Protein AF-A0A9E2QE99-F1 (afdb_monomer_lite)

pLDDT: mean 84.53, std 18.28, range [39.84, 98.5]

Sequence (119 aa):
MGRKRHILYIVIAIIALSAIYLIVHNRPEKSPPLNEFEKNIPHVTPQQFDKKKVHLYFADKDNSFLIAEERVIPQSPDPAEFGKAIIEALIKGPLEGLMRTIPVDTTLSAFYVTQDGIA

Foldseek 3Di:
DVPVVVVVVVVVVVVVVVVVVCCVVPDDPPDPPDDPPVVPDPPPPPPQQDWDWDWQWFAAPVSPDTDTDIDIWRHDPDPQVRVVRNVVVLLVPDPDRTHRPHDVPDDDPGTDADPVGDD

Radius of gyration: 23.96 Å; chains: 1; bounding box: 47×62×62 Å

Secondary structure (DSSP, 8-state):
--HHHHHHHHHHHHHHHHHHHHHHHT----PPPPPGGGGGS-------PEEEEEEEEEE-TTSSSEEEEEEEEEE-SSHHHHHHHHHHHHHH--SSSPBPSS-TT---------TT---

Structure (mmCIF, N/CA/C/O backbone):
data_AF-A0A9E2QE99-F1
#
_entry.id   AF-A0A9E2QE99-F1
#
loop_
_atom_site.group_PDB
_atom_site.id
_atom_site.type_symbol
_atom_site.label_atom_id
_atom_site.label_alt_id
_atom_site.label_comp_id
_atom_site.label_asym_id
_atom_site.label_entity_id
_atom_site.label_seq_id
_atom_site.pdbx_PDB_ins_code
_atom_site.Cartn_x
_atom_site.Cartn_y
_atom_site.Cartn_z
_atom_site.occupancy
_atom_site.B_iso_or_equiv
_atom_site.auth_seq_id
_atom_site.auth_comp_id
_atom_site.auth_asym_id
_atom_site.auth_atom_id
_atom_site.pdbx_PDB_model_num
ATOM 1 N N . MET A 1 1 ? 24.180 44.379 42.151 1.00 56.69 1 MET A N 1
ATOM 2 C CA . MET A 1 1 ? 24.935 43.690 41.071 1.00 56.69 1 MET A CA 1
ATOM 3 C C . MET A 1 1 ? 24.578 42.197 40.868 1.00 56.69 1 MET A C 1
ATOM 5 O O . MET A 1 1 ? 25.279 41.528 40.121 1.00 56.69 1 MET A O 1
ATOM 9 N N . GLY A 1 2 ? 23.495 41.649 41.456 1.00 59.81 2 GLY A N 1
ATOM 10 C CA . GLY A 1 2 ? 23.151 40.210 41.332 1.00 59.81 2 GLY A CA 1
ATOM 11 C C . GLY A 1 2 ? 22.085 39.856 40.283 1.00 59.81 2 GLY A C 1
ATOM 12 O O . GLY A 1 2 ? 22.190 38.844 39.602 1.00 59.81 2 GLY A O 1
ATOM 13 N N . ARG A 1 3 ? 21.083 40.719 40.071 1.00 70.31 3 ARG A N 1
ATOM 14 C CA . ARG A 1 3 ? 19.885 40.402 39.263 1.00 70.31 3 ARG A CA 1
ATOM 15 C C . ARG A 1 3 ? 20.181 40.108 37.782 1.00 70.31 3 ARG A C 1
ATOM 17 O O . ARG A 1 3 ? 19.604 39.191 37.217 1.00 70.31 3 ARG A O 1
ATOM 24 N N . LYS A 1 4 ? 21.146 40.815 37.182 1.00 72.56 4 LYS A N 1
ATOM 25 C CA . LYS A 1 4 ? 21.578 40.593 35.786 1.00 72.56 4 LYS A CA 1
ATOM 26 C C . LYS A 1 4 ? 22.341 39.273 35.597 1.00 72.56 4 LYS A C 1
ATOM 28 O O . LYS A 1 4 ? 22.233 38.652 34.549 1.00 72.56 4 LYS A O 1
ATOM 33 N N . ARG A 1 5 ? 23.065 38.819 36.628 1.00 79.56 5 ARG A N 1
ATOM 34 C CA . ARG A 1 5 ? 23.802 37.544 36.609 1.00 79.56 5 ARG A CA 1
ATOM 35 C C . ARG A 1 5 ? 22.844 36.358 36.707 1.00 79.56 5 ARG A C 1
ATOM 37 O O . ARG A 1 5 ? 23.020 35.388 35.988 1.00 79.56 5 ARG A O 1
ATOM 44 N N . HIS A 1 6 ? 21.787 36.468 37.514 1.00 83.19 6 HIS A N 1
ATOM 45 C CA . HIS A 1 6 ? 20.738 35.443 37.572 1.00 83.19 6 HIS A CA 1
ATOM 46 C C . HIS A 1 6 ? 19.980 35.305 36.249 1.00 83.19 6 HIS A C 1
ATOM 48 O O . HIS A 1 6 ? 19.746 34.184 35.812 1.00 83.19 6 HIS A O 1
ATOM 54 N N . ILE A 1 7 ? 19.671 36.421 35.575 1.00 86.56 7 ILE A N 1
ATOM 55 C CA . ILE A 1 7 ? 19.049 36.388 34.240 1.00 86.56 7 ILE A CA 1
ATOM 56 C C . ILE A 1 7 ? 19.957 35.653 33.244 1.00 86.56 7 ILE A C 1
ATOM 58 O O . ILE A 1 7 ? 19.478 34.796 32.509 1.00 86.56 7 ILE A O 1
ATOM 62 N N . LEU A 1 8 ? 21.269 35.916 33.270 1.00 88.62 8 LEU A N 1
ATOM 63 C CA . LEU A 1 8 ? 22.230 35.222 32.409 1.00 88.62 8 LEU A CA 1
ATOM 64 C C . LEU A 1 8 ? 22.243 33.702 32.655 1.00 88.62 8 LEU A C 1
ATOM 66 O O . LEU A 1 8 ? 22.210 32.930 31.700 1.00 88.62 8 LEU A O 1
ATOM 70 N N . TYR A 1 9 ? 22.232 33.263 33.917 1.00 93.44 9 TYR A N 1
ATOM 71 C CA . TYR A 1 9 ? 22.208 31.831 34.238 1.00 93.44 9 TYR A CA 1
ATOM 72 C C . TYR A 1 9 ? 20.910 31.140 33.806 1.00 93.44 9 TYR A C 1
ATOM 74 O O . TYR A 1 9 ? 20.963 30.011 33.326 1.00 93.44 9 TYR A O 1
ATOM 82 N N . ILE A 1 10 ? 19.759 31.813 33.922 1.00 92.56 10 ILE A N 1
ATOM 83 C CA . ILE A 1 10 ? 18.467 31.265 33.479 1.00 92.56 10 ILE A CA 1
ATOM 84 C C . ILE A 1 10 ? 18.466 31.045 31.962 1.00 92.56 10 ILE A C 1
ATOM 86 O O . ILE A 1 10 ? 18.042 29.990 31.498 1.00 92.56 10 ILE A O 1
ATOM 90 N N . VAL A 1 11 ? 18.992 31.997 31.187 1.00 92.50 11 VAL A N 1
ATOM 91 C CA . VAL A 1 11 ? 19.072 31.870 29.722 1.00 92.50 11 VAL A CA 1
ATOM 92 C C . VAL A 1 11 ? 19.975 30.701 29.318 1.00 92.50 11 VAL A C 1
ATOM 94 O O . VAL A 1 11 ? 19.593 29.899 28.469 1.00 92.50 11 VAL A O 1
ATOM 97 N N . ILE A 1 12 ? 21.134 30.550 29.965 1.00 93.81 12 ILE A N 1
ATOM 98 C CA . ILE A 1 12 ? 22.049 29.427 29.703 1.00 93.81 12 ILE A CA 1
ATOM 99 C C . ILE A 1 12 ? 21.385 28.086 30.050 1.00 93.81 12 ILE A C 1
ATOM 101 O O . ILE A 1 12 ? 21.502 27.133 29.281 1.00 93.81 12 ILE A O 1
ATOM 105 N N . ALA A 1 13 ? 20.648 28.012 31.162 1.00 93.12 13 ALA A N 1
ATOM 106 C CA . ALA A 1 13 ? 19.940 26.798 31.561 1.00 93.12 13 ALA A CA 1
ATOM 107 C C . ALA A 1 13 ? 18.852 26.397 30.549 1.00 93.12 13 ALA A C 1
ATOM 109 O O . ALA A 1 13 ? 18.721 25.216 30.232 1.00 93.12 13 ALA A O 1
ATOM 110 N N . ILE A 1 14 ? 18.118 27.367 29.992 1.00 94.44 14 ILE A N 1
ATOM 111 C CA . ILE A 1 14 ? 17.098 27.112 28.963 1.00 94.44 14 ILE A CA 1
ATOM 112 C C . ILE A 1 14 ? 17.741 26.586 27.673 1.00 94.44 14 ILE A C 1
ATOM 114 O O . ILE A 1 14 ? 17.242 25.621 27.099 1.00 94.44 14 ILE A O 1
ATOM 118 N N . ILE A 1 15 ? 18.865 27.170 27.243 1.00 94.44 15 ILE A N 1
ATOM 119 C CA . ILE A 1 15 ? 19.599 26.716 26.049 1.00 94.44 15 ILE A CA 1
ATOM 120 C C . ILE A 1 15 ? 20.160 25.302 26.253 1.00 94.44 15 ILE A C 1
ATOM 122 O O . ILE A 1 15 ? 20.091 24.469 25.353 1.00 94.44 15 ILE A O 1
ATOM 126 N N . ALA A 1 16 ? 20.685 24.999 27.443 1.00 93.25 16 ALA A N 1
ATOM 127 C CA . ALA A 1 16 ? 21.182 23.662 27.755 1.00 93.25 16 ALA A CA 1
ATOM 128 C C . ALA A 1 16 ? 20.050 22.620 27.749 1.00 93.25 16 ALA A C 1
ATOM 130 O O . ALA A 1 16 ? 20.204 21.546 27.170 1.00 93.25 16 ALA A O 1
ATOM 131 N N . LEU A 1 17 ? 18.895 22.948 28.337 1.00 93.81 17 LEU A N 1
ATOM 132 C CA . LEU A 1 17 ? 17.723 22.071 28.346 1.00 93.81 17 LEU A CA 1
ATOM 133 C C . LEU A 1 17 ? 17.160 21.842 26.941 1.00 93.81 17 LEU A C 1
ATOM 135 O O . LEU A 1 17 ? 16.821 20.707 26.610 1.00 93.81 17 LEU A O 1
ATOM 139 N N . SER A 1 18 ? 17.098 22.877 26.100 1.00 90.56 18 SER A N 1
ATOM 140 C CA . SER A 1 18 ? 16.623 22.733 24.720 1.00 90.56 18 SER A CA 1
ATOM 141 C C . SER A 1 18 ? 17.584 21.899 23.868 1.00 90.56 18 SER A C 1
ATOM 143 O O . SER A 1 18 ? 17.135 21.031 23.122 1.00 90.56 18 SER A O 1
ATOM 145 N N . ALA A 1 19 ? 18.899 22.077 24.028 1.00 89.88 19 ALA A N 1
ATOM 146 C CA . ALA A 1 19 ? 19.900 21.255 23.352 1.00 89.88 19 ALA A CA 1
ATOM 147 C C . ALA A 1 19 ? 19.802 19.775 23.765 1.00 89.88 19 ALA A C 1
ATOM 149 O O . ALA A 1 19 ? 19.822 18.891 22.909 1.00 89.88 19 ALA A O 1
ATOM 150 N N . ILE A 1 20 ? 19.630 19.494 25.063 1.00 91.06 20 ILE A N 1
ATOM 151 C CA . ILE A 1 20 ? 19.420 18.129 25.572 1.00 91.06 20 ILE A CA 1
ATOM 152 C C . ILE A 1 20 ? 18.124 17.538 25.007 1.00 91.06 20 ILE A C 1
ATOM 154 O O . ILE A 1 20 ? 18.126 16.393 24.554 1.00 91.06 20 ILE A O 1
ATOM 158 N N . TYR A 1 21 ? 17.038 18.315 24.984 1.00 92.31 21 TYR A N 1
ATOM 159 C CA . TYR A 1 21 ? 15.756 17.889 24.423 1.00 92.31 21 TYR A CA 1
ATOM 160 C C . TYR A 1 21 ? 15.890 17.486 22.949 1.00 92.31 21 TYR A C 1
ATOM 162 O O . TYR A 1 21 ? 15.455 16.399 22.568 1.00 92.31 21 TYR A O 1
ATOM 170 N N . LEU A 1 22 ? 16.573 18.301 22.138 1.00 88.25 22 LEU A N 1
ATOM 171 C CA . LEU A 1 22 ? 16.832 17.996 20.728 1.00 88.25 22 LEU A CA 1
ATOM 172 C C . LEU A 1 22 ? 17.676 16.727 20.549 1.00 88.25 22 LEU A C 1
ATOM 174 O O . LEU A 1 22 ? 17.367 15.915 19.682 1.00 88.25 22 LEU A O 1
ATOM 178 N N . ILE A 1 23 ? 18.696 16.503 21.383 1.00 83.75 23 ILE A N 1
ATOM 179 C CA . ILE A 1 23 ? 19.524 15.285 21.323 1.00 83.75 23 ILE A CA 1
ATOM 180 C C . ILE A 1 23 ? 18.715 14.035 21.684 1.00 83.75 23 ILE A C 1
ATOM 182 O O . ILE A 1 23 ? 18.963 12.972 21.120 1.00 83.75 23 ILE A O 1
ATOM 186 N N . VAL A 1 24 ? 17.771 14.128 22.626 1.00 83.19 24 VAL A N 1
ATOM 187 C CA . VAL A 1 24 ? 16.909 12.999 23.009 1.00 83.19 24 VAL A CA 1
ATOM 188 C C . VAL A 1 24 ? 15.886 12.691 21.917 1.00 83.19 24 VAL A C 1
ATOM 190 O O . VAL A 1 24 ? 15.689 11.521 21.601 1.00 83.19 24 VAL A O 1
ATOM 193 N N . HIS A 1 25 ? 15.263 13.711 21.324 1.00 77.69 25 HIS A N 1
ATOM 194 C CA . HIS A 1 25 ? 14.259 13.514 20.275 1.00 77.69 25 HIS A CA 1
ATOM 195 C C . HIS A 1 25 ? 14.858 13.120 18.923 1.00 77.69 25 HIS A C 1
ATOM 197 O O . HIS A 1 25 ? 14.220 12.401 18.165 1.00 77.69 25 HIS A O 1
ATOM 203 N N . ASN A 1 26 ? 16.089 13.541 18.629 1.00 73.38 26 ASN A N 1
ATOM 204 C CA . ASN A 1 26 ? 16.765 13.229 17.371 1.00 73.38 26 ASN A CA 1
ATOM 205 C C . ASN A 1 26 ? 17.692 12.008 17.480 1.00 73.38 26 ASN A C 1
ATOM 207 O O . ASN A 1 26 ? 18.647 11.893 16.710 1.00 73.38 26 ASN A O 1
ATOM 211 N N . ARG A 1 27 ? 17.477 11.114 18.461 1.00 65.69 27 ARG A N 1
ATOM 212 C CA . ARG A 1 27 ? 18.260 9.876 18.555 1.00 65.69 27 ARG A CA 1
ATOM 213 C C . ARG A 1 27 ? 17.899 8.979 17.368 1.00 65.69 27 ARG A C 1
ATOM 215 O O . ARG A 1 27 ? 16.769 8.495 17.337 1.00 65.69 27 ARG A O 1
ATOM 222 N N . PRO A 1 28 ? 18.827 8.703 16.431 1.00 53.28 28 PRO A N 1
ATOM 223 C CA . PRO A 1 28 ? 18.626 7.608 15.499 1.00 53.28 28 PRO A CA 1
ATOM 224 C C . PRO A 1 28 ? 18.496 6.338 16.336 1.00 53.28 28 PRO A C 1
ATOM 226 O O . PRO A 1 28 ? 19.306 6.090 17.235 1.00 53.28 28 PRO A O 1
ATOM 229 N N . GLU A 1 29 ? 17.431 5.590 16.083 1.00 49.78 29 GLU A N 1
ATOM 230 C CA . GLU A 1 29 ? 17.153 4.300 16.695 1.00 49.78 29 GLU A CA 1
ATOM 231 C C . GLU A 1 29 ? 18.410 3.431 16.576 1.00 49.78 29 GLU A C 1
ATOM 233 O O . GLU A 1 29 ? 18.796 2.999 15.489 1.00 49.78 29 GLU A O 1
ATOM 238 N N . LYS A 1 30 ? 19.132 3.262 17.691 1.00 48.59 30 LYS A N 1
ATOM 239 C CA . LYS A 1 30 ? 20.284 2.367 17.740 1.00 48.59 30 LYS A CA 1
ATOM 240 C C . LYS A 1 30 ? 19.719 0.959 17.690 1.00 48.59 30 LYS A C 1
ATOM 242 O O . LYS A 1 30 ? 19.286 0.429 18.710 1.00 48.59 30 LYS A O 1
ATOM 247 N N . SER A 1 31 ? 19.697 0.396 16.489 1.00 50.94 31 SER A N 1
ATOM 248 C CA . SER A 1 31 ? 19.399 -1.009 16.256 1.00 50.94 31 SER A CA 1
ATOM 249 C C . SER A 1 31 ? 20.265 -1.878 17.185 1.00 50.94 31 SER A C 1
ATOM 251 O O . SER A 1 31 ? 21.460 -1.587 17.332 1.00 50.94 31 SER A O 1
ATOM 253 N N . PRO A 1 32 ? 19.690 -2.902 17.845 1.00 49.53 32 PRO A N 1
ATOM 254 C CA . PRO A 1 32 ? 20.425 -3.783 18.748 1.00 49.53 32 PRO A CA 1
ATOM 255 C C . PRO A 1 32 ? 21.641 -4.410 18.050 1.00 49.53 32 PRO A C 1
ATOM 257 O O . PRO A 1 32 ? 21.585 -4.634 16.838 1.00 49.53 32 PRO A O 1
ATOM 260 N N . PRO A 1 33 ? 22.732 -4.713 18.778 1.00 48.19 33 PRO A N 1
ATOM 261 C CA . PRO A 1 33 ? 23.865 -5.414 18.188 1.00 48.19 33 PRO A CA 1
ATOM 262 C C . PRO A 1 33 ? 23.401 -6.779 17.662 1.00 48.19 33 PRO A C 1
ATOM 264 O O . PRO A 1 33 ? 22.836 -7.578 18.408 1.00 48.19 33 PRO A O 1
ATOM 267 N N . LEU A 1 34 ? 23.609 -7.013 16.364 1.00 49.03 34 LEU A N 1
ATOM 268 C CA . LEU A 1 34 ? 23.327 -8.283 15.700 1.00 49.03 34 LEU A CA 1
ATOM 269 C C . LEU A 1 34 ? 24.223 -9.367 16.303 1.00 49.03 34 LEU A C 1
ATOM 271 O O . LEU A 1 34 ? 25.442 -9.215 16.391 1.00 49.03 34 LEU A O 1
ATOM 275 N N . ASN A 1 35 ? 23.592 -10.445 16.759 1.00 49.84 35 ASN A N 1
ATOM 276 C CA . ASN A 1 35 ? 24.266 -11.579 17.369 1.00 49.84 35 ASN A CA 1
ATOM 277 C C . ASN A 1 35 ? 25.234 -12.227 16.361 1.00 49.84 35 ASN A C 1
ATOM 279 O 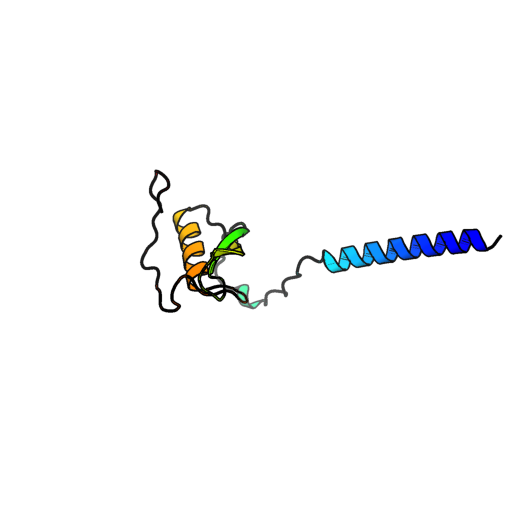O . ASN A 1 35 ? 24.890 -12.409 15.196 1.00 49.84 35 ASN A O 1
ATOM 283 N N . GLU A 1 36 ? 26.404 -12.666 16.834 1.00 52.66 36 GLU A N 1
ATOM 284 C CA . GLU A 1 36 ? 27.469 -13.348 16.067 1.00 52.66 36 GLU A CA 1
ATOM 285 C C . GLU A 1 36 ? 27.033 -14.613 15.289 1.00 52.66 36 GLU A C 1
ATOM 287 O O . GLU A 1 36 ? 27.837 -15.205 14.568 1.00 52.66 36 GLU A O 1
ATOM 292 N N . PHE A 1 37 ? 25.763 -15.015 15.373 1.00 50.25 37 PHE A N 1
ATOM 293 C CA . PHE A 1 37 ? 25.179 -16.110 14.598 1.00 50.25 37 PHE A CA 1
ATOM 294 C C . PHE A 1 37 ? 25.049 -15.818 13.092 1.00 50.25 37 PHE A C 1
ATOM 296 O O . PHE A 1 37 ? 24.863 -1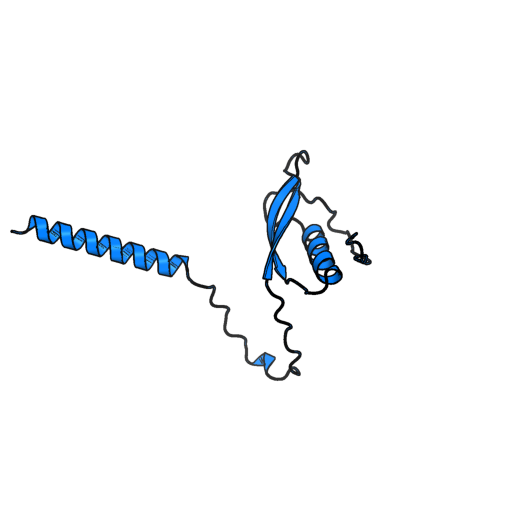6.752 12.318 1.00 50.25 37 PHE A O 1
ATOM 303 N N . GLU A 1 38 ? 25.210 -14.568 12.645 1.00 51.00 38 GLU A N 1
ATOM 304 C CA . GLU A 1 38 ? 25.205 -14.215 11.213 1.00 51.00 38 GLU A CA 1
ATOM 305 C C . GLU A 1 38 ? 26.551 -14.462 10.502 1.00 51.00 38 GLU A C 1
ATOM 307 O O . GLU A 1 38 ? 26.619 -14.451 9.275 1.00 51.00 38 GLU A O 1
ATOM 312 N N . LYS A 1 39 ? 27.636 -14.739 11.241 1.00 48.00 39 LYS A N 1
ATOM 313 C CA . LYS A 1 39 ? 29.005 -14.798 10.690 1.00 48.00 39 LYS A CA 1
ATOM 314 C C . LYS A 1 39 ? 29.270 -15.973 9.730 1.00 48.00 39 LYS A C 1
ATOM 316 O O . LYS A 1 39 ? 30.277 -15.959 9.030 1.00 48.00 39 LYS A O 1
ATOM 321 N N . ASN A 1 40 ? 28.390 -16.978 9.686 1.00 47.69 40 ASN A N 1
ATOM 322 C CA . ASN A 1 40 ? 28.583 -18.208 8.900 1.00 47.69 40 ASN A CA 1
ATOM 323 C C . ASN A 1 40 ? 27.543 -18.433 7.790 1.00 47.69 40 ASN A C 1
ATOM 325 O O . ASN A 1 40 ? 27.501 -19.515 7.205 1.00 47.69 40 ASN A O 1
ATOM 329 N N . ILE A 1 41 ? 26.712 -17.439 7.475 1.00 52.28 41 ILE A N 1
ATOM 330 C CA . ILE A 1 41 ? 25.859 -17.492 6.283 1.00 52.28 41 ILE A CA 1
ATOM 331 C C . ILE A 1 41 ? 26.684 -16.906 5.128 1.00 52.28 41 ILE A C 1
ATOM 333 O O . ILE A 1 41 ? 27.282 -15.843 5.312 1.00 52.28 41 ILE A O 1
ATOM 337 N N . PRO A 1 42 ? 26.776 -17.564 3.953 1.00 41.34 42 PRO A N 1
ATOM 338 C CA . PRO A 1 42 ? 27.374 -16.953 2.771 1.00 41.34 42 PRO A CA 1
ATOM 339 C C . PRO A 1 42 ? 26.800 -15.548 2.608 1.00 41.34 42 PRO A C 1
ATOM 341 O O . PRO A 1 42 ? 25.580 -15.400 2.635 1.00 41.34 42 PRO A O 1
ATOM 344 N N . HIS A 1 43 ? 27.665 -14.536 2.495 1.00 46.12 43 HIS A N 1
ATOM 345 C CA . HIS A 1 43 ? 27.279 -13.141 2.296 1.00 46.12 43 HIS A CA 1
ATOM 346 C C . HIS A 1 43 ? 26.430 -13.013 1.022 1.00 46.12 43 HIS A C 1
ATOM 348 O O . HIS A 1 43 ? 26.924 -12.694 -0.057 1.00 46.12 43 HIS A O 1
ATOM 354 N N . VAL A 1 44 ? 25.127 -13.246 1.142 1.00 46.66 44 VAL A N 1
ATOM 355 C CA . VAL A 1 44 ? 24.143 -12.621 0.277 1.00 46.66 44 VAL A CA 1
ATOM 356 C C . VAL A 1 44 ? 24.113 -11.197 0.790 1.00 46.66 44 VAL A C 1
ATOM 358 O O . VAL A 1 44 ? 23.527 -10.927 1.834 1.00 46.66 44 VAL A O 1
ATOM 361 N N . THR A 1 45 ? 24.863 -10.308 0.138 1.00 39.84 45 THR A N 1
ATOM 362 C CA . THR A 1 45 ? 24.778 -8.868 0.373 1.00 39.84 45 THR A CA 1
ATOM 363 C C . THR A 1 45 ? 23.295 -8.524 0.483 1.00 39.84 45 THR A C 1
ATOM 365 O O . THR A 1 45 ? 22.587 -8.729 -0.508 1.00 39.84 45 THR A O 1
ATOM 368 N N . PRO A 1 46 ? 22.784 -8.064 1.643 1.00 49.38 46 PRO A N 1
ATOM 369 C CA . PRO A 1 46 ? 21.448 -7.510 1.681 1.00 49.38 46 PRO A CA 1
ATOM 370 C C . PRO A 1 46 ? 21.497 -6.386 0.660 1.00 49.38 46 PRO A C 1
ATOM 372 O O . PRO A 1 46 ? 22.260 -5.435 0.836 1.00 49.38 46 PRO A O 1
ATOM 375 N N . GLN A 1 47 ? 20.786 -6.528 -0.458 1.00 50.34 47 GLN A N 1
ATOM 376 C CA . GLN A 1 47 ? 20.507 -5.378 -1.298 1.00 50.34 47 GLN A CA 1
ATOM 377 C C . GLN A 1 47 ? 19.880 -4.376 -0.343 1.00 50.34 47 GLN A C 1
ATOM 379 O O . GLN A 1 47 ? 18.799 -4.604 0.199 1.00 50.34 47 GLN A O 1
ATOM 384 N N . GLN A 1 48 ? 20.647 -3.343 -0.012 1.00 54.91 48 GLN A N 1
ATOM 385 C CA . GLN A 1 48 ? 20.212 -2.279 0.862 1.00 54.91 48 GLN A CA 1
ATOM 386 C C . GLN A 1 48 ? 19.217 -1.484 0.031 1.00 54.91 48 GLN A C 1
ATOM 388 O O . GLN A 1 48 ? 19.571 -0.508 -0.616 1.00 54.91 48 GLN A O 1
ATOM 393 N N . PHE A 1 49 ? 17.993 -2.001 -0.055 1.00 61.56 49 PHE A N 1
ATOM 394 C CA . PHE A 1 49 ? 16.895 -1.317 -0.701 1.00 61.56 49 PHE A CA 1
ATOM 395 C C . PHE A 1 49 ? 16.713 -0.002 0.044 1.00 61.56 49 PHE A C 1
ATOM 397 O O . PHE A 1 49 ? 16.517 0.008 1.268 1.00 61.56 49 PHE A O 1
ATOM 404 N N . ASP A 1 50 ? 16.815 1.103 -0.686 1.00 80.12 50 ASP A N 1
ATOM 405 C CA . ASP A 1 50 ? 16.505 2.416 -0.144 1.00 80.12 50 ASP A CA 1
ATOM 406 C C . ASP A 1 50 ? 15.094 2.379 0.450 1.00 80.12 50 ASP A C 1
ATOM 408 O O . ASP A 1 50 ? 14.202 1.714 -0.066 1.00 80.12 50 ASP A O 1
ATOM 412 N N . LYS A 1 51 ? 14.859 3.031 1.585 1.00 87.12 51 LYS A N 1
ATOM 413 C CA . LYS A 1 51 ? 13.523 3.056 2.193 1.00 87.12 51 LYS A CA 1
ATOM 414 C C . LYS A 1 51 ? 12.744 4.240 1.639 1.00 87.12 51 LYS A C 1
ATOM 416 O O . LYS A 1 51 ? 13.221 5.370 1.711 1.00 87.12 51 LYS A O 1
ATOM 421 N N . LYS A 1 52 ? 11.518 4.007 1.165 1.00 92.38 52 LYS A N 1
ATOM 422 C CA . LYS A 1 52 ? 10.629 5.065 0.673 1.00 92.38 52 LYS A CA 1
ATOM 423 C C . LYS A 1 52 ? 9.411 5.220 1.568 1.00 92.38 52 LYS A C 1
ATOM 425 O O . LYS A 1 52 ? 8.781 4.238 1.956 1.00 92.38 52 LYS A O 1
ATOM 430 N N . LYS A 1 53 ? 9.071 6.472 1.880 1.00 95.81 53 LYS A N 1
ATOM 431 C CA . LYS A 1 53 ? 7.793 6.822 2.501 1.00 95.81 53 LYS A CA 1
ATOM 432 C C . LYS A 1 53 ? 6.719 6.865 1.409 1.00 95.81 53 LYS A C 1
ATOM 434 O O . LYS A 1 53 ? 6.889 7.560 0.409 1.00 95.81 53 LYS A O 1
ATOM 439 N N . VAL A 1 54 ? 5.645 6.106 1.594 1.00 96.81 54 VAL A N 1
ATOM 440 C CA . VAL A 1 54 ? 4.486 6.035 0.696 1.00 96.81 54 VAL A CA 1
ATOM 441 C C . VAL A 1 54 ? 3.199 6.305 1.468 1.00 96.81 54 VAL A C 1
ATOM 443 O O . VAL A 1 54 ? 3.169 6.173 2.691 1.00 96.81 54 VAL A O 1
ATOM 446 N N . HIS A 1 55 ? 2.134 6.642 0.746 1.00 98.12 55 HIS A N 1
ATOM 447 C CA . HIS A 1 55 ? 0.786 6.728 1.296 1.00 98.12 55 HIS A CA 1
ATOM 448 C C . HIS A 1 55 ? 0.001 5.479 0.907 1.00 98.12 55 HIS A C 1
ATOM 450 O O . HIS A 1 55 ? -0.126 5.172 -0.278 1.00 98.12 55 HIS A O 1
ATOM 456 N N . LEU A 1 56 ? -0.523 4.772 1.900 1.00 98.31 56 LEU A N 1
ATOM 457 C CA . LEU A 1 56 ? -1.430 3.648 1.717 1.00 98.31 56 LEU A CA 1
ATOM 458 C C . LEU A 1 56 ? -2.827 4.071 2.143 1.00 98.31 56 LEU A C 1
ATOM 460 O O . LEU A 1 56 ? -2.995 4.684 3.191 1.00 98.31 56 LEU A O 1
ATOM 464 N N . TYR A 1 57 ? -3.822 3.766 1.321 1.00 98.31 57 TYR A N 1
ATOM 465 C CA . TYR A 1 57 ? -5.177 4.259 1.521 1.00 98.31 57 TYR A CA 1
ATOM 466 C C . TYR A 1 57 ? -6.067 3.166 2.107 1.00 98.31 57 TYR A C 1
ATOM 468 O O . TYR A 1 57 ? -6.240 2.095 1.518 1.00 98.31 57 TYR A O 1
ATOM 476 N N . PHE A 1 58 ? -6.647 3.469 3.263 1.00 98.50 58 PHE A N 1
ATOM 477 C CA . PHE A 1 58 ? -7.563 2.604 4.000 1.00 98.50 58 PHE A CA 1
ATOM 478 C C . PHE A 1 58 ? -8.888 3.322 4.224 1.00 98.50 58 PHE A C 1
ATOM 480 O O . PHE A 1 58 ? -8.953 4.544 4.134 1.00 98.50 58 PHE A O 1
ATOM 487 N N . ALA A 1 59 ? -9.950 2.575 4.493 1.00 98.12 59 ALA A N 1
ATOM 488 C CA . ALA A 1 59 ? -11.250 3.161 4.769 1.00 98.12 59 ALA A CA 1
ATOM 489 C C . ALA A 1 59 ? -11.279 3.781 6.175 1.00 98.12 59 ALA A C 1
ATOM 491 O O . ALA A 1 59 ? -10.606 3.311 7.097 1.00 98.12 59 ALA A O 1
ATOM 492 N N . ASP A 1 60 ? -12.073 4.830 6.353 1.00 97.31 60 ASP A N 1
ATOM 493 C CA . ASP A 1 60 ? -12.486 5.272 7.680 1.00 97.31 60 ASP A CA 1
ATOM 494 C C . ASP A 1 60 ? -13.443 4.257 8.336 1.00 97.31 60 ASP A C 1
ATOM 496 O O . ASP A 1 60 ? -13.801 3.232 7.758 1.00 97.31 60 ASP A O 1
ATOM 500 N N . LYS A 1 61 ? -13.844 4.510 9.585 1.00 95.62 61 LYS A N 1
ATOM 501 C CA . LYS A 1 61 ? -14.679 3.573 10.361 1.00 95.62 61 LYS A CA 1
ATOM 502 C C . LYS A 1 61 ? -16.061 3.336 9.751 1.00 95.62 61 LYS A C 1
ATOM 504 O O . LYS A 1 61 ? -16.626 2.264 9.950 1.00 95.62 61 LYS A O 1
ATOM 509 N N . ASP A 1 62 ? -16.566 4.320 9.014 1.00 95.44 62 ASP A N 1
ATOM 510 C CA . ASP A 1 62 ? -17.869 4.278 8.354 1.00 95.44 62 ASP A CA 1
ATOM 511 C C . ASP A 1 62 ? -17.765 3.808 6.891 1.00 95.44 62 ASP A C 1
ATOM 513 O O . ASP A 1 62 ? -18.759 3.828 6.164 1.00 95.44 62 ASP A O 1
ATOM 517 N N . ASN A 1 63 ? -16.572 3.395 6.440 1.00 93.12 63 ASN A N 1
ATOM 518 C CA . ASN A 1 63 ? -16.261 2.996 5.064 1.00 93.12 63 ASN A CA 1
ATOM 519 C C . ASN A 1 63 ? -16.704 4.009 3.988 1.00 93.12 63 ASN A C 1
ATOM 521 O O . ASN A 1 63 ? -16.989 3.635 2.849 1.00 93.12 63 ASN A O 1
ATOM 525 N N . SER A 1 64 ? -16.773 5.289 4.343 1.00 95.88 64 SER A N 1
ATOM 526 C CA . SER A 1 64 ? -17.270 6.368 3.488 1.00 95.88 64 SER A CA 1
ATOM 527 C C . SER A 1 64 ? -16.143 7.102 2.767 1.00 95.88 64 SER A C 1
ATOM 529 O O . SER A 1 64 ? -16.348 7.621 1.668 1.00 95.88 64 SER A O 1
ATOM 531 N N . PHE A 1 65 ? -14.945 7.130 3.357 1.00 97.75 65 PHE A N 1
ATOM 532 C CA . PHE A 1 65 ? -13.799 7.850 2.807 1.00 97.75 65 PHE A CA 1
ATOM 533 C C . PHE A 1 65 ? -12.515 7.032 2.884 1.00 97.75 65 PHE A C 1
ATOM 535 O O . PHE A 1 65 ? -12.334 6.200 3.771 1.00 97.75 65 PHE A O 1
ATOM 542 N N . LEU A 1 66 ? -11.594 7.316 1.960 1.00 98.19 66 LEU A N 1
ATOM 543 C CA . LEU A 1 66 ? -10.228 6.814 2.021 1.00 98.19 66 LEU A CA 1
ATOM 544 C C . LEU A 1 66 ? -9.341 7.793 2.791 1.00 98.19 66 LEU A C 1
ATOM 546 O O . LEU A 1 66 ? -9.268 8.976 2.458 1.00 98.19 66 LEU A O 1
ATOM 550 N N . ILE A 1 67 ? -8.630 7.277 3.788 1.00 98.00 67 ILE A N 1
ATOM 551 C CA . ILE A 1 67 ? -7.658 8.000 4.602 1.00 98.00 67 ILE A CA 1
ATOM 552 C C . ILE A 1 67 ? -6.261 7.479 4.268 1.00 98.00 67 ILE A C 1
ATOM 554 O O . ILE A 1 67 ? -6.019 6.271 4.236 1.00 98.00 67 ILE A O 1
ATOM 558 N N . ALA A 1 68 ? -5.342 8.408 4.008 1.00 97.81 68 ALA A N 1
ATOM 559 C CA . ALA A 1 68 ? -3.943 8.102 3.758 1.00 97.81 68 ALA A CA 1
ATOM 560 C C . ALA A 1 68 ? -3.211 7.790 5.070 1.00 97.81 68 ALA A C 1
ATOM 562 O O . ALA A 1 68 ? -3.182 8.604 5.991 1.00 97.81 68 ALA A O 1
ATOM 563 N N . GLU A 1 69 ? -2.553 6.640 5.113 1.00 97.81 69 GLU A N 1
ATOM 564 C CA . GLU A 1 69 ? -1.605 6.247 6.147 1.00 97.81 69 GLU A CA 1
ATOM 565 C C . GLU A 1 69 ? -0.185 6.286 5.570 1.00 97.81 69 GLU A C 1
ATOM 567 O O . GLU A 1 69 ? 0.086 5.719 4.509 1.00 97.81 69 GLU A O 1
ATOM 572 N N . GLU A 1 70 ? 0.744 6.952 6.255 1.00 97.12 70 GLU A N 1
ATOM 573 C CA . GLU A 1 70 ? 2.149 6.957 5.846 1.00 97.12 70 GLU A CA 1
ATOM 574 C C . GLU A 1 70 ? 2.848 5.655 6.251 1.00 97.12 70 GLU A C 1
ATOM 576 O O . GLU A 1 70 ? 2.895 5.291 7.425 1.00 97.12 70 GLU A O 1
ATOM 581 N N . ARG A 1 71 ? 3.461 4.975 5.279 1.00 96.56 71 ARG A N 1
ATOM 582 C CA . ARG A 1 71 ? 4.187 3.715 5.473 1.00 96.56 71 ARG A CA 1
ATOM 583 C C . ARG A 1 71 ? 5.597 3.843 4.916 1.00 96.56 71 ARG A C 1
ATOM 585 O O . ARG A 1 71 ? 5.791 4.373 3.825 1.00 96.56 71 ARG A O 1
ATOM 592 N N . VAL A 1 72 ? 6.589 3.329 5.637 1.00 95.25 72 VAL A N 1
ATOM 593 C CA . VAL A 1 72 ? 7.949 3.172 5.104 1.00 95.25 72 VAL A CA 1
ATOM 594 C C . VAL A 1 72 ? 8.081 1.763 4.534 1.00 95.25 72 VAL A C 1
ATOM 596 O O . VAL A 1 72 ? 7.939 0.791 5.274 1.00 95.25 72 VAL A O 1
ATOM 599 N N . ILE A 1 73 ? 8.340 1.654 3.232 1.00 93.44 73 ILE A N 1
ATOM 600 C CA . ILE A 1 73 ? 8.464 0.381 2.505 1.00 93.44 73 ILE A CA 1
ATOM 601 C C . ILE A 1 73 ? 9.844 0.325 1.826 1.00 93.44 73 ILE A C 1
ATOM 603 O O . ILE A 1 73 ? 10.328 1.365 1.363 1.00 93.44 73 ILE A O 1
ATOM 607 N N . PRO A 1 74 ? 10.507 -0.848 1.768 1.00 89.94 74 PRO A N 1
ATOM 608 C CA . PRO A 1 74 ? 11.698 -1.033 0.943 1.00 89.94 74 PRO A CA 1
ATOM 609 C C . PRO A 1 74 ? 11.413 -0.681 -0.521 1.00 89.94 74 PRO A C 1
ATOM 611 O O . PRO A 1 74 ? 10.470 -1.188 -1.122 1.00 89.94 74 PRO A O 1
ATOM 614 N N . GLN A 1 75 ? 12.220 0.198 -1.096 1.00 90.75 75 GLN A N 1
ATOM 615 C CA . GLN A 1 75 ? 12.136 0.608 -2.486 1.00 90.75 75 GLN A CA 1
ATOM 616 C C . GLN A 1 75 ? 13.009 -0.313 -3.333 1.00 90.75 75 GLN A C 1
ATOM 618 O O . GLN A 1 75 ? 14.236 -0.220 -3.314 1.00 90.75 75 GLN A O 1
ATOM 623 N N . SER A 1 76 ? 12.359 -1.181 -4.105 1.00 91.44 76 SER A N 1
ATOM 624 C CA . SER A 1 76 ? 13.025 -1.886 -5.198 1.00 91.44 76 SER A CA 1
ATOM 625 C C . SER A 1 76 ? 13.249 -0.930 -6.378 1.00 91.44 76 SER A C 1
ATOM 627 O O . SER A 1 76 ? 12.374 -0.103 -6.658 1.00 91.44 76 SER A O 1
ATOM 629 N N . PRO A 1 77 ? 14.390 -1.014 -7.088 1.00 90.50 77 PRO A N 1
ATOM 630 C CA . PRO A 1 77 ? 14.562 -0.332 -8.369 1.00 90.50 77 PRO A CA 1
ATOM 631 C C . PRO A 1 77 ? 13.661 -0.916 -9.469 1.00 90.50 77 PRO A C 1
ATOM 633 O O . PRO A 1 77 ? 13.406 -0.228 -10.453 1.00 90.50 77 PRO A O 1
ATOM 636 N N . ASP A 1 78 ? 13.173 -2.152 -9.308 1.00 93.12 78 ASP A N 1
ATOM 637 C CA . ASP A 1 78 ? 12.158 -2.743 -10.180 1.00 93.12 78 ASP A CA 1
ATOM 638 C C . ASP A 1 78 ? 10.751 -2.265 -9.760 1.00 93.12 78 ASP A C 1
ATOM 640 O O . ASP A 1 78 ? 10.318 -2.561 -8.636 1.00 93.12 78 ASP A O 1
ATOM 644 N N . PRO A 1 79 ? 10.015 -1.548 -10.634 1.00 93.81 79 PRO A N 1
ATOM 645 C CA . PRO A 1 79 ? 8.652 -1.107 -10.356 1.00 93.81 79 PRO A CA 1
ATOM 646 C C . PRO A 1 79 ? 7.689 -2.247 -10.014 1.00 93.81 79 PRO A C 1
ATOM 648 O O . PRO A 1 79 ? 6.788 -2.037 -9.201 1.00 93.81 79 PRO A O 1
ATOM 651 N N . ALA A 1 80 ? 7.871 -3.437 -10.597 1.00 96.06 80 ALA A N 1
ATOM 652 C CA . ALA A 1 80 ? 7.004 -4.580 -10.330 1.00 96.06 80 ALA A CA 1
ATOM 653 C C . ALA A 1 80 ? 7.183 -5.087 -8.893 1.00 96.06 80 ALA A C 1
ATOM 655 O O . ALA A 1 80 ? 6.207 -5.226 -8.156 1.00 96.06 80 ALA A O 1
ATOM 656 N N . GLU A 1 81 ? 8.425 -5.266 -8.447 1.00 95.56 81 GLU A N 1
ATOM 657 C CA . GLU A 1 81 ? 8.716 -5.655 -7.063 1.00 95.56 81 GLU A CA 1
ATOM 658 C C . GLU A 1 81 ? 8.292 -4.577 -6.055 1.00 95.56 81 GLU A C 1
ATOM 660 O O . GLU A 1 81 ? 7.749 -4.889 -4.993 1.00 95.56 81 GLU A O 1
ATOM 665 N N . PHE A 1 82 ? 8.472 -3.292 -6.381 1.00 95.69 82 PHE A N 1
ATOM 666 C CA . PHE A 1 82 ? 8.016 -2.220 -5.495 1.00 95.69 82 PHE A CA 1
ATOM 667 C C . PHE A 1 82 ? 6.485 -2.147 -5.403 1.00 95.69 82 PHE A C 1
ATOM 669 O O . PHE A 1 82 ? 5.935 -2.001 -4.309 1.00 95.69 82 PHE A O 1
ATOM 676 N N . GLY A 1 83 ? 5.781 -2.287 -6.528 1.00 96.38 83 GLY A N 1
ATOM 677 C CA . GLY A 1 83 ? 4.320 -2.316 -6.557 1.00 96.38 83 GLY A CA 1
ATOM 678 C C . GLY A 1 83 ? 3.746 -3.537 -5.837 1.00 96.38 83 GLY A C 1
ATOM 679 O O . GLY A 1 83 ? 2.829 -3.391 -5.028 1.00 96.38 83 GLY A O 1
ATOM 680 N N . LYS A 1 84 ? 4.357 -4.713 -6.010 1.00 97.06 84 LYS A N 1
ATOM 681 C CA . LYS A 1 84 ? 4.047 -5.916 -5.228 1.00 97.06 84 LYS A CA 1
ATOM 682 C C . LYS A 1 84 ? 4.133 -5.646 -3.724 1.00 97.06 84 LYS A C 1
ATOM 684 O O . LYS A 1 84 ? 3.170 -5.915 -3.007 1.00 97.06 84 LYS A O 1
ATOM 689 N N . ALA A 1 85 ? 5.225 -5.039 -3.255 1.00 96.56 85 ALA A N 1
ATOM 690 C CA . ALA A 1 85 ? 5.394 -4.695 -1.842 1.00 96.56 85 ALA A CA 1
ATOM 691 C C . ALA A 1 85 ? 4.318 -3.712 -1.332 1.00 96.56 85 ALA A C 1
ATOM 693 O O . ALA A 1 85 ? 3.870 -3.820 -0.189 1.00 96.56 85 ALA A O 1
ATOM 694 N N . ILE A 1 86 ? 3.867 -2.769 -2.171 1.00 97.44 86 ILE A N 1
ATOM 695 C CA . ILE A 1 86 ? 2.758 -1.854 -1.850 1.00 97.44 86 ILE A CA 1
ATOM 696 C C . ILE A 1 86 ? 1.438 -2.623 -1.691 1.00 97.44 86 ILE A C 1
ATOM 698 O O . ILE A 1 86 ? 0.731 -2.419 -0.702 1.00 97.44 86 ILE A O 1
ATOM 702 N N . ILE A 1 87 ? 1.104 -3.518 -2.626 1.00 97.81 87 ILE A N 1
ATOM 703 C CA . ILE A 1 87 ? -0.136 -4.307 -2.567 1.00 97.81 87 ILE A CA 1
ATOM 704 C C . ILE A 1 87 ? -0.132 -5.250 -1.360 1.00 97.81 87 ILE A C 1
ATOM 706 O O . ILE A 1 87 ? -1.116 -5.311 -0.622 1.00 97.81 87 ILE A O 1
ATOM 710 N N . GLU A 1 88 ? 0.983 -5.925 -1.086 1.00 97.31 88 GLU A N 1
ATOM 711 C CA . GLU A 1 88 ? 1.137 -6.764 0.108 1.00 97.31 88 GLU A CA 1
ATOM 712 C C . GLU A 1 88 ? 0.963 -5.953 1.403 1.00 97.31 88 GLU A C 1
ATOM 714 O O . GLU A 1 88 ? 0.332 -6.411 2.359 1.00 97.31 88 GLU A O 1
ATOM 719 N N . ALA A 1 89 ? 1.455 -4.713 1.432 1.00 97.06 89 ALA A N 1
ATOM 720 C CA . ALA A 1 89 ? 1.280 -3.813 2.564 1.00 97.06 89 ALA A CA 1
ATOM 721 C C . ALA A 1 89 ? -0.184 -3.369 2.765 1.00 97.06 89 ALA A C 1
ATOM 723 O O . ALA A 1 89 ? -0.587 -3.152 3.913 1.00 97.06 89 ALA A O 1
ATOM 724 N N . LEU A 1 90 ? -0.978 -3.258 1.692 1.00 98.12 90 LEU A N 1
ATOM 725 C CA . LEU A 1 90 ? -2.427 -3.017 1.761 1.00 98.12 90 LEU A CA 1
ATOM 726 C C . LEU A 1 90 ? -3.186 -4.257 2.250 1.00 98.12 90 LEU A C 1
ATOM 728 O O . LEU A 1 90 ? -4.036 -4.131 3.129 1.00 98.12 90 LEU A O 1
ATOM 732 N N . ILE A 1 91 ? -2.841 -5.450 1.749 1.00 98.00 91 ILE A N 1
ATOM 733 C CA . ILE A 1 91 ? -3.413 -6.733 2.203 1.00 98.00 91 ILE A CA 1
ATOM 734 C C . ILE A 1 91 ? -3.165 -6.925 3.705 1.00 98.00 91 ILE A C 1
ATOM 736 O O . ILE A 1 91 ? -4.080 -7.261 4.464 1.00 98.00 91 ILE A O 1
ATOM 740 N N . LYS A 1 92 ? -1.941 -6.633 4.170 1.00 97.00 92 LYS A N 1
ATOM 741 C CA . LYS A 1 92 ? -1.581 -6.681 5.596 1.00 97.00 92 LYS A CA 1
ATOM 742 C C . LYS A 1 92 ? -2.469 -5.774 6.452 1.00 97.00 92 LYS A C 1
ATOM 744 O O . LYS A 1 92 ? -2.765 -6.130 7.597 1.00 97.00 92 LYS A O 1
ATOM 749 N N . GLY A 1 93 ? -2.972 -4.686 5.873 1.00 97.44 93 GLY A N 1
ATOM 750 C CA . GLY A 1 93 ? -3.948 -3.781 6.467 1.00 97.44 93 GLY A CA 1
ATOM 751 C C . GLY A 1 93 ? -3.336 -2.508 7.061 1.00 97.44 93 GLY A C 1
ATOM 752 O O . GLY A 1 93 ? -2.124 -2.280 6.942 1.00 97.44 93 GLY A O 1
ATOM 753 N N . PRO A 1 94 ? -4.180 -1.664 7.677 1.00 97.56 94 PRO A N 1
ATOM 754 C CA . PRO A 1 94 ? -3.743 -0.458 8.372 1.00 97.56 94 PRO A CA 1
ATOM 755 C C . PRO A 1 94 ? -3.017 -0.796 9.677 1.00 97.56 94 PRO A C 1
ATOM 757 O O . PRO A 1 94 ? -3.218 -1.872 10.248 1.00 97.56 94 PRO A O 1
ATOM 760 N N . LEU A 1 95 ? -2.183 0.128 10.154 1.00 94.88 95 LEU A N 1
ATOM 761 C CA . LEU A 1 95 ? -1.484 -0.007 11.432 1.00 94.88 95 LEU A CA 1
ATOM 762 C C . LEU A 1 95 ? -2.413 0.296 12.610 1.00 94.88 95 LEU A C 1
ATOM 764 O O . LEU A 1 95 ? -2.413 -0.454 13.584 1.00 94.88 95 LEU A O 1
ATOM 768 N N . GLU A 1 96 ? -3.223 1.356 12.519 1.00 89.81 96 GLU A N 1
ATOM 769 C CA . GLU A 1 96 ? -4.083 1.787 13.625 1.00 89.81 96 GLU A CA 1
ATOM 770 C C . GLU A 1 96 ? -5.408 2.391 13.151 1.00 89.81 96 GLU A C 1
A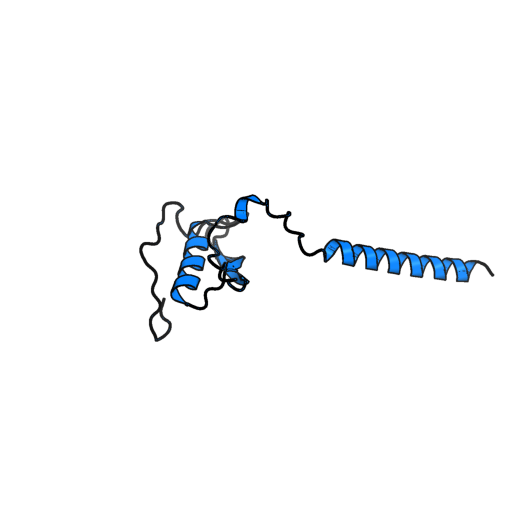TOM 772 O O . GLU A 1 96 ? -5.446 3.244 12.270 1.00 89.81 96 GLU A O 1
ATOM 777 N N . GLY A 1 97 ? -6.510 1.983 13.790 1.00 89.94 97 GLY A N 1
ATOM 778 C CA . GLY A 1 97 ? -7.788 2.712 13.810 1.00 89.94 97 GLY A CA 1
ATOM 779 C C . GLY A 1 97 ? -8.588 2.820 12.503 1.00 89.94 97 GLY A C 1
ATOM 780 O O . GLY A 1 97 ? -9.745 3.240 12.570 1.00 89.94 97 GLY A O 1
ATOM 781 N N . LEU A 1 98 ? -8.008 2.449 11.360 1.00 97.12 98 LEU A N 1
ATOM 782 C CA . LEU A 1 98 ? -8.637 2.452 10.037 1.00 97.12 98 LEU A CA 1
ATOM 783 C C . LEU A 1 98 ? -9.162 1.064 9.650 1.00 97.12 98 LEU A C 1
ATOM 785 O O . LEU A 1 98 ? -8.775 0.039 10.216 1.00 97.12 98 LEU A O 1
ATOM 789 N N . MET A 1 99 ? -10.040 1.038 8.653 1.00 97.56 99 MET A N 1
ATOM 790 C CA . MET A 1 99 ? -10.668 -0.167 8.129 1.00 97.56 99 MET A CA 1
ATOM 791 C C . MET A 1 99 ? -9.946 -0.662 6.875 1.00 97.56 99 MET A C 1
ATOM 793 O O . MET A 1 99 ? -9.512 0.107 6.016 1.00 97.56 99 MET A O 1
ATOM 797 N N . ARG A 1 100 ? -9.811 -1.985 6.754 1.00 97.19 100 ARG A N 1
ATOM 798 C CA . ARG A 1 100 ? -9.174 -2.620 5.592 1.00 97.19 100 ARG A CA 1
ATOM 799 C C . ARG A 1 100 ? -9.963 -2.330 4.316 1.00 97.19 100 ARG A C 1
ATOM 801 O O . ARG A 1 100 ? -11.182 -2.452 4.300 1.00 97.19 100 ARG A O 1
ATOM 808 N N . THR A 1 101 ? -9.245 -2.048 3.237 1.00 97.50 101 THR A N 1
ATOM 809 C CA . THR A 1 101 ? -9.787 -1.947 1.870 1.00 97.50 101 THR A CA 1
ATOM 810 C C . THR A 1 101 ? -9.621 -3.244 1.081 1.00 97.50 101 THR A C 1
ATOM 812 O O . THR A 1 101 ? -10.279 -3.431 0.062 1.00 97.50 101 THR A O 1
ATOM 815 N N . ILE A 1 102 ? -8.777 -4.158 1.572 1.00 97.69 102 ILE A N 1
ATOM 816 C CA . ILE A 1 102 ? -8.553 -5.488 1.007 1.00 97.69 102 ILE A CA 1
ATOM 817 C C . ILE A 1 102 ? -8.799 -6.547 2.100 1.00 97.69 102 ILE A C 1
ATOM 819 O O . ILE A 1 102 ? -8.276 -6.400 3.211 1.00 97.69 102 ILE A O 1
ATOM 823 N N . PRO A 1 103 ? -9.586 -7.608 1.831 1.00 97.00 103 PRO A N 1
ATOM 824 C CA . PRO A 1 103 ? -9.815 -8.695 2.784 1.00 97.00 103 PRO A CA 1
ATOM 825 C C . PRO A 1 103 ? -8.518 -9.388 3.222 1.00 97.00 103 PRO A C 1
ATOM 827 O O . PRO A 1 103 ? -7.597 -9.546 2.422 1.00 97.00 103 PRO A O 1
ATOM 830 N N . VAL A 1 104 ? -8.469 -9.851 4.476 1.00 94.19 104 VAL A N 1
ATOM 831 C CA . VAL A 1 104 ? -7.264 -10.461 5.077 1.00 94.19 104 VAL A CA 1
ATOM 832 C C . VAL A 1 104 ? -6.817 -11.750 4.379 1.00 94.19 104 VAL A C 1
ATOM 834 O O . VAL A 1 104 ? -5.622 -12.013 4.311 1.00 94.19 104 VAL A O 1
ATOM 837 N N . ASP A 1 105 ? -7.753 -12.499 3.796 1.00 95.75 105 ASP A N 1
ATOM 838 C CA . ASP A 1 105 ? -7.473 -13.766 3.108 1.00 95.75 105 ASP A CA 1
ATOM 839 C C . ASP A 1 105 ? -7.071 -13.576 1.631 1.00 95.75 105 ASP A C 1
ATOM 841 O O . ASP A 1 105 ? -6.951 -14.540 0.874 1.00 95.75 105 ASP A O 1
ATOM 845 N N . THR A 1 106 ? -6.877 -12.327 1.192 1.00 98.00 106 THR A N 1
ATOM 846 C CA . THR A 1 106 ? -6.459 -12.024 -0.182 1.00 98.00 106 THR A CA 1
ATOM 847 C C . THR A 1 106 ? -5.011 -12.446 -0.400 1.00 98.00 106 THR A C 1
ATOM 849 O O . THR A 1 106 ? -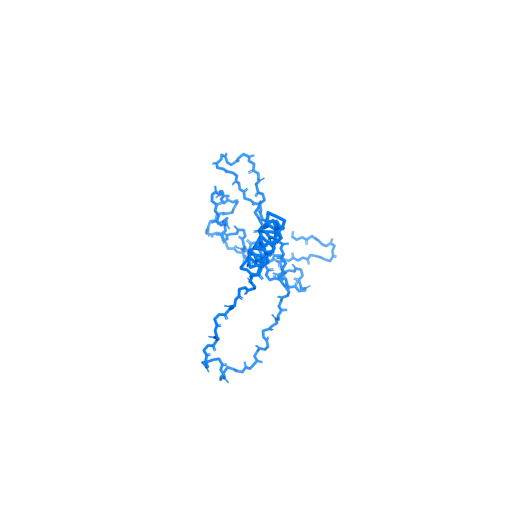4.127 -12.113 0.386 1.00 98.00 106 THR A O 1
ATOM 852 N N . THR A 1 107 ? -4.747 -13.123 -1.515 1.00 97.50 107 THR A N 1
ATOM 853 C CA . THR A 1 107 ? -3.393 -13.486 -1.944 1.00 97.50 107 THR A CA 1
ATOM 854 C C . THR A 1 107 ? -3.058 -12.805 -3.266 1.00 97.50 107 THR A C 1
ATOM 856 O O . THR A 1 107 ? -3.888 -12.729 -4.173 1.00 97.50 107 THR A O 1
ATOM 859 N N . LEU A 1 108 ? -1.832 -12.294 -3.382 1.00 97.56 108 LEU A N 1
ATOM 860 C CA . LEU A 1 108 ? -1.337 -11.693 -4.615 1.00 97.56 108 LEU A CA 1
ATOM 861 C C . LEU A 1 108 ? -0.696 -12.779 -5.482 1.00 97.56 108 LEU A C 1
ATOM 863 O O . LEU A 1 108 ? 0.399 -13.248 -5.188 1.00 97.56 108 LEU A O 1
ATOM 867 N N . SER A 1 109 ? -1.394 -13.196 -6.539 1.00 97.44 109 SER A N 1
ATOM 868 C CA . SER A 1 109 ? -0.901 -14.254 -7.436 1.00 97.44 109 SER A CA 1
ATOM 869 C C . SER A 1 109 ? 0.249 -13.775 -8.323 1.00 97.44 109 SER A C 1
ATOM 871 O O . SER A 1 109 ? 1.224 -14.496 -8.519 1.00 97.44 109 SER A O 1
ATOM 873 N N . ALA A 1 110 ? 0.137 -12.560 -8.858 1.00 96.44 110 ALA A N 1
ATOM 874 C CA . ALA A 1 110 ? 1.159 -11.926 -9.675 1.00 96.44 110 ALA A CA 1
ATOM 875 C C . ALA A 1 110 ? 0.962 -10.405 -9.689 1.00 96.44 110 ALA A C 1
ATOM 877 O O . ALA A 1 110 ? -0.146 -9.921 -9.459 1.00 96.44 110 ALA A O 1
ATOM 878 N N . PHE A 1 111 ? 2.033 -9.672 -9.980 1.00 97.25 111 PHE A N 1
ATOM 879 C CA . PHE A 1 111 ? 2.020 -8.228 -10.184 1.00 97.25 111 PHE A CA 1
ATOM 880 C C . PHE A 1 111 ? 2.946 -7.9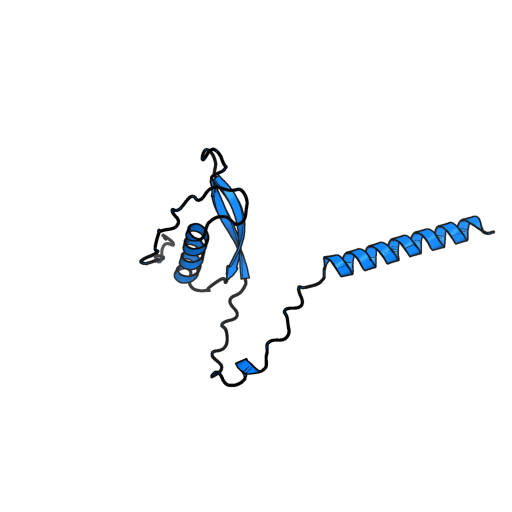05 -11.355 1.00 97.25 111 PHE A C 1
ATOM 882 O O . PHE A 1 111 ? 4.067 -8.413 -11.409 1.00 97.25 111 PHE A O 1
ATOM 889 N N . TYR A 1 112 ? 2.476 -7.093 -12.294 1.00 96.69 112 TYR A N 1
ATOM 890 C CA . TYR A 1 112 ? 3.219 -6.730 -13.496 1.00 96.69 112 TYR A CA 1
ATOM 891 C C . TYR A 1 112 ? 3.135 -5.225 -13.689 1.00 96.69 112 TYR A C 1
ATOM 893 O O . TYR A 1 112 ? 2.147 -4.613 -13.313 1.00 96.69 112 TYR A O 1
ATOM 901 N N . VAL A 1 113 ? 4.162 -4.640 -14.297 1.00 97.06 113 VAL A N 1
ATOM 902 C CA . VAL A 1 113 ? 4.117 -3.253 -14.761 1.00 97.06 113 VAL A CA 1
ATOM 903 C C . VAL A 1 113 ? 4.493 -3.256 -16.230 1.00 97.06 113 VAL A C 1
ATOM 905 O O . VAL A 1 113 ? 5.537 -3.789 -16.614 1.00 97.06 113 VAL A O 1
ATOM 908 N N . THR A 1 114 ? 3.621 -2.716 -17.067 1.00 96.75 114 THR A N 1
ATOM 909 C CA . THR A 1 114 ? 3.859 -2.597 -18.503 1.00 96.75 114 THR A CA 1
ATOM 910 C C . THR A 1 114 ? 4.843 -1.461 -18.796 1.00 96.75 114 THR A C 1
ATOM 912 O O . THR A 1 114 ? 5.108 -0.596 -17.961 1.00 96.75 114 THR A O 1
ATOM 915 N N . GLN A 1 115 ? 5.403 -1.433 -20.008 1.00 94.00 115 GLN A N 1
ATOM 916 C CA . GLN A 1 115 ? 6.377 -0.403 -20.398 1.00 94.00 115 GLN A CA 1
ATOM 917 C C . GLN A 1 115 ? 5.784 1.017 -20.431 1.00 94.00 115 GLN A C 1
ATOM 919 O O . GLN A 1 115 ? 6.513 1.987 -20.247 1.00 94.00 115 GLN A O 1
ATOM 924 N N . ASP A 1 116 ? 4.475 1.140 -20.643 1.00 96.12 116 ASP A N 1
ATOM 925 C CA . ASP A 1 116 ? 3.706 2.387 -20.575 1.00 96.12 116 ASP A CA 1
ATOM 926 C C . ASP A 1 116 ? 3.291 2.773 -19.142 1.00 96.12 116 ASP A C 1
ATOM 928 O O . ASP A 1 116 ? 2.667 3.813 -18.942 1.00 96.12 116 ASP A O 1
ATOM 932 N N . GLY A 1 117 ? 3.693 1.988 -18.136 1.00 92.62 117 GLY A N 1
ATOM 933 C CA . GLY A 1 117 ? 3.508 2.308 -16.720 1.00 92.62 117 GLY A CA 1
ATOM 934 C C . GLY A 1 117 ? 2.147 1.911 -16.149 1.00 92.62 117 GLY A C 1
ATOM 935 O O . GLY A 1 117 ? 1.761 2.437 -15.105 1.00 92.62 117 GLY A O 1
ATOM 936 N N . ILE A 1 118 ? 1.423 1.002 -1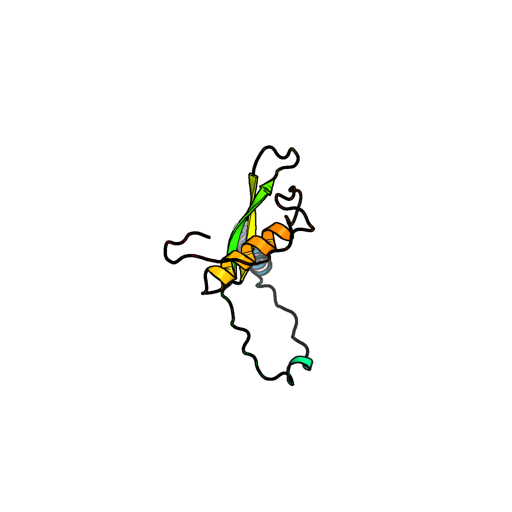6.808 1.00 96.06 118 ILE A N 1
ATOM 937 C CA . ILE A 1 118 ? 0.194 0.409 -16.274 1.00 96.06 118 ILE A CA 1
ATOM 938 C C . ILE A 1 118 ? 0.587 -0.722 -15.323 1.00 96.06 118 ILE A C 1
ATOM 940 O O . ILE A 1 118 ? 1.435 -1.548 -15.661 1.00 96.06 118 ILE A O 1
ATOM 944 N N . ALA A 1 119 ? -0.024 -0.736 -14.141 1.00 94.19 119 ALA A N 1
ATOM 945 C CA . ALA A 1 119 ? 0.135 -1.767 -13.119 1.00 94.19 119 ALA A CA 1
ATOM 946 C C . ALA A 1 119 ? -1.140 -2.609 -12.990 1.00 94.19 119 ALA A C 1
ATOM 948 O O . ALA A 1 119 ? -2.236 -2.018 -13.143 1.00 94.19 119 ALA A O 1
#